Protein AF-A0A1V2QGX8-F1 (afdb_monomer_lite)

Radius of gyration: 31.94 Å; chains: 1; bounding box: 48×52×112 Å

Secondary structure (DSSP, 8-state):
------------------------------S-SS-S-SS-HHHHHHHHHHHHHHHHHHHH-HHHHHHHHHHHHHHHHHHHHHHHHHHHHHHHHHHHT-SS--HHHHHHHHHHHHHHHHHHH--

Sequence (123 aa):
MGASTDQEIGTADQGFASADQEPVELSPVSTTAGDSPLFSPDDSENFQVEWRALQSEFVDDPREAVQRADELVAQVMQSLTDTFAAHKRSLEEQWHQGEQVQTEELRQSLKRYRAFFDRLLSV

Structure (mmCIF, N/CA/C/O backbone):
data_AF-A0A1V2QGX8-F1
#
_entry.id   AF-A0A1V2QGX8-F1
#
loop_
_atom_site.group_PDB
_atom_site.id
_atom_site.type_symbol
_atom_site.label_atom_id
_atom_site.label_alt_id
_atom_site.label_comp_id
_atom_site.label_asym_id
_atom_site.label_entity_id
_atom_site.label_seq_id
_atom_site.pdbx_PDB_ins_code
_atom_site.Cartn_x
_atom_site.Cartn_y
_atom_site.Cartn_z
_atom_site.occupancy
_atom_site.B_iso_or_equiv
_atom_site.auth_seq_id
_atom_site.auth_comp_id
_atom_site.auth_asym_id
_atom_site.auth_atom_id
_atom_site.pdbx_PDB_model_num
ATOM 1 N N . MET A 1 1 ? 21.236 -45.617 89.585 1.00 40.78 1 MET A N 1
ATOM 2 C CA . MET A 1 1 ? 21.162 -46.191 88.224 1.00 40.78 1 MET A CA 1
ATOM 3 C C . MET A 1 1 ? 20.654 -45.076 87.323 1.00 40.78 1 MET A C 1
ATOM 5 O O . MET A 1 1 ? 19.576 -44.583 87.605 1.00 40.78 1 MET A O 1
ATOM 9 N N . GLY A 1 2 ? 21.457 -44.452 86.457 1.00 42.38 2 GLY A N 1
ATOM 10 C CA . GLY A 1 2 ? 22.081 -45.052 85.266 1.00 42.38 2 GLY A CA 1
ATOM 11 C C . GLY A 1 2 ? 21.001 -45.112 84.172 1.00 42.38 2 GLY A C 1
ATOM 12 O O . GLY A 1 2 ? 19.992 -45.753 84.416 1.00 42.38 2 GLY A O 1
ATOM 13 N N . ALA A 1 3 ? 21.071 -44.447 83.020 1.00 44.69 3 ALA A N 1
ATOM 14 C CA . ALA A 1 3 ? 22.219 -43.964 82.266 1.00 44.69 3 ALA A CA 1
ATOM 15 C C . ALA A 1 3 ? 21.869 -42.717 81.428 1.00 44.69 3 ALA A C 1
ATOM 17 O O . ALA A 1 3 ? 20.736 -42.555 80.978 1.00 44.69 3 ALA A O 1
ATOM 18 N N . SER A 1 4 ? 22.881 -41.881 81.194 1.00 44.81 4 SER A N 1
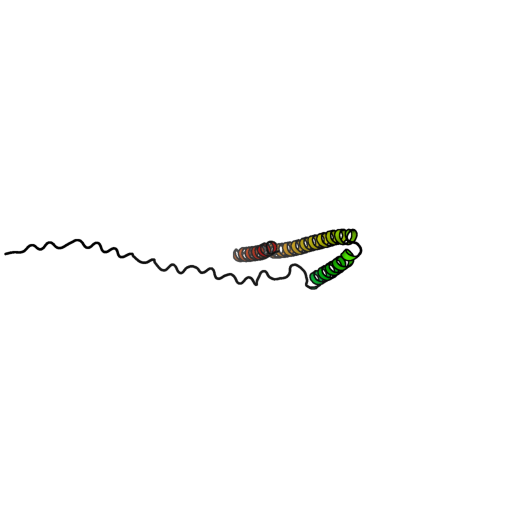ATOM 19 C CA . SER A 1 4 ? 22.953 -40.949 80.070 1.00 44.81 4 SER A CA 1
ATOM 20 C C . SER A 1 4 ? 23.012 -41.711 78.745 1.00 44.81 4 SER A C 1
ATOM 22 O O . SER A 1 4 ? 23.677 -42.742 78.661 1.00 44.81 4 SER A O 1
ATOM 24 N N . THR A 1 5 ? 22.415 -41.165 77.690 1.00 53.50 5 THR A N 1
ATOM 25 C CA . THR A 1 5 ? 22.883 -41.367 76.312 1.00 53.50 5 THR A CA 1
ATOM 26 C C . THR A 1 5 ? 22.617 -40.089 75.527 1.00 53.50 5 THR A C 1
ATOM 28 O O . THR A 1 5 ? 21.477 -39.680 75.322 1.00 53.50 5 THR A O 1
ATOM 31 N N . ASP A 1 6 ? 23.732 -39.453 75.196 1.00 49.16 6 ASP A N 1
ATOM 32 C CA . ASP A 1 6 ? 23.953 -38.495 74.123 1.00 49.16 6 ASP A CA 1
ATOM 33 C C . ASP A 1 6 ? 23.758 -39.212 72.774 1.00 49.16 6 ASP A C 1
ATOM 35 O O . ASP A 1 6 ? 24.286 -40.312 72.615 1.00 49.16 6 ASP A O 1
ATOM 39 N N . GLN A 1 7 ? 22.994 -38.643 71.836 1.00 47.31 7 GLN A N 1
ATOM 40 C CA . GLN A 1 7 ? 23.081 -39.028 70.421 1.00 47.31 7 GLN A CA 1
ATOM 41 C C . GLN A 1 7 ? 22.563 -37.900 69.511 1.00 47.31 7 GLN A C 1
ATOM 43 O O . GLN A 1 7 ? 21.363 -37.688 69.358 1.00 47.31 7 GLN A O 1
ATOM 48 N N . GLU A 1 8 ? 23.543 -37.201 68.946 1.00 39.41 8 GLU A N 1
ATOM 49 C CA . GLU A 1 8 ? 23.659 -36.625 67.600 1.00 39.41 8 GLU A CA 1
ATOM 50 C C . GLU A 1 8 ? 22.521 -35.850 66.914 1.00 39.41 8 GLU A C 1
ATOM 52 O O . GLU A 1 8 ? 21.429 -36.322 66.605 1.00 39.41 8 GLU A O 1
ATOM 57 N N . ILE A 1 9 ? 22.939 -34.654 66.505 1.00 47.97 9 ILE A N 1
ATOM 58 C CA . ILE A 1 9 ? 22.354 -33.768 65.509 1.00 47.97 9 ILE A CA 1
ATOM 59 C C . ILE A 1 9 ? 22.414 -34.426 64.124 1.00 47.97 9 ILE A C 1
ATOM 61 O O . ILE A 1 9 ? 23.492 -34.659 63.586 1.00 47.97 9 ILE A O 1
ATOM 65 N N . GLY A 1 10 ? 21.248 -34.636 63.516 1.00 36.66 10 GLY A N 1
ATOM 66 C CA . GLY A 1 10 ? 21.094 -34.913 62.090 1.00 36.66 10 GLY A CA 1
ATOM 67 C C . GLY A 1 10 ? 20.298 -33.796 61.426 1.00 36.66 10 GLY A C 1
ATOM 68 O O . GLY A 1 10 ? 19.070 -33.837 61.393 1.00 36.66 10 GLY A O 1
ATOM 69 N N . THR A 1 11 ? 20.994 -32.785 60.908 1.00 50.28 11 THR A N 1
ATOM 70 C CA . THR A 1 11 ? 20.426 -31.763 60.021 1.00 50.28 11 THR A CA 1
ATOM 71 C C . THR A 1 11 ? 20.083 -32.425 58.688 1.00 50.28 11 THR A C 1
ATOM 73 O O . THR A 1 11 ? 20.942 -32.562 57.821 1.00 50.28 11 THR A O 1
ATOM 76 N N . ALA A 1 12 ? 18.839 -32.874 58.531 1.00 43.53 12 ALA A N 1
ATOM 77 C CA . ALA A 1 12 ? 18.303 -33.293 57.242 1.00 43.53 12 ALA A CA 1
ATOM 78 C C . ALA A 1 12 ? 17.540 -32.122 56.617 1.00 43.53 12 ALA A C 1
ATOM 80 O O . ALA A 1 12 ? 16.366 -31.884 56.896 1.00 43.53 12 ALA A O 1
ATOM 81 N N . ASP A 1 13 ? 18.280 -31.390 55.791 1.00 49.38 13 ASP A N 1
ATOM 82 C CA . ASP A 1 13 ? 17.795 -30.647 54.637 1.00 49.38 13 ASP A CA 1
ATOM 83 C C . ASP A 1 13 ? 16.762 -31.489 53.870 1.00 49.38 13 ASP A C 1
ATOM 85 O O . ASP A 1 13 ? 17.095 -32.530 53.308 1.00 49.38 13 ASP A O 1
ATOM 89 N N . GLN A 1 14 ? 15.495 -31.081 53.902 1.00 47.31 14 GLN A N 1
ATOM 90 C CA . GLN A 1 14 ? 14.492 -31.553 52.953 1.00 47.31 14 GLN A CA 1
ATOM 91 C C . GLN A 1 14 ? 13.654 -30.356 52.526 1.00 47.31 14 GLN A C 1
ATOM 93 O O . GLN A 1 14 ? 12.784 -29.871 53.252 1.00 47.31 14 GLN A O 1
ATOM 98 N N . GLY A 1 15 ? 14.000 -29.854 51.341 1.00 40.31 15 GLY A N 1
ATOM 99 C CA . GLY A 1 15 ? 13.316 -28.774 50.658 1.00 40.31 15 GLY A CA 1
ATOM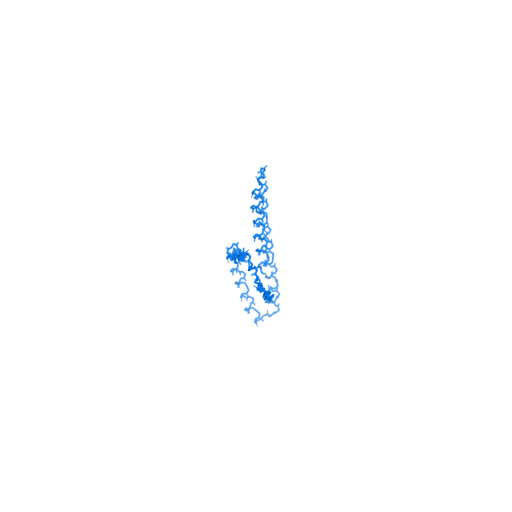 100 C C . GLY A 1 15 ? 11.817 -29.029 50.548 1.00 40.31 15 GLY A C 1
ATOM 101 O O . GLY A 1 15 ? 11.371 -30.071 50.065 1.00 40.31 15 GLY A O 1
ATOM 102 N N . PHE A 1 16 ? 11.039 -28.031 50.960 1.00 40.66 16 PHE A N 1
ATOM 103 C CA . PHE A 1 16 ? 9.653 -27.918 50.541 1.00 40.66 16 PHE A CA 1
ATOM 104 C C . PHE A 1 16 ? 9.654 -27.631 49.043 1.00 40.66 16 PHE A C 1
ATOM 106 O O . PHE A 1 16 ? 9.925 -26.516 48.598 1.00 40.66 16 PHE A O 1
ATOM 113 N N . ALA A 1 17 ? 9.429 -28.704 48.289 1.00 46.12 17 ALA A N 1
ATOM 114 C CA . ALA A 1 17 ? 9.206 -28.695 46.861 1.00 46.12 17 ALA A CA 1
ATOM 115 C C . ALA A 1 17 ? 8.127 -27.665 46.514 1.00 46.12 17 ALA A C 1
ATOM 117 O O . ALA A 1 17 ? 7.069 -27.614 47.147 1.00 46.12 17 ALA A O 1
ATOM 118 N N . SER A 1 18 ? 8.460 -26.839 45.524 1.00 42.81 18 SER A N 1
ATOM 119 C CA . SER A 1 18 ? 7.642 -25.798 44.924 1.00 42.81 18 SER A CA 1
ATOM 120 C C . SER A 1 18 ? 6.169 -26.178 44.850 1.00 42.81 18 SER A C 1
ATOM 122 O O . SER A 1 18 ? 5.802 -27.196 44.263 1.00 42.81 18 SER A O 1
ATOM 124 N N . ALA A 1 19 ? 5.332 -25.306 45.409 1.00 50.94 19 ALA A N 1
ATOM 125 C CA . ALA A 1 19 ? 3.932 -25.242 45.053 1.00 50.94 19 ALA A CA 1
ATOM 126 C C . ALA A 1 19 ? 3.833 -25.094 43.532 1.00 50.94 19 ALA A C 1
ATOM 128 O O . ALA A 1 19 ? 4.330 -24.115 42.978 1.00 50.94 19 ALA A O 1
ATOM 129 N N . ASP A 1 20 ? 3.283 -26.124 42.897 1.00 47.44 20 ASP A N 1
ATOM 130 C CA . ASP A 1 20 ? 2.292 -26.070 41.824 1.00 47.44 20 ASP A CA 1
ATOM 131 C C . ASP A 1 20 ? 2.085 -24.663 41.227 1.00 47.44 20 ASP A C 1
ATOM 133 O O . ASP A 1 20 ? 1.094 -23.976 41.461 1.00 47.44 20 ASP A O 1
ATOM 137 N N . GLN A 1 21 ? 3.084 -24.194 40.487 1.00 47.34 21 GLN A N 1
ATOM 138 C CA . GLN A 1 21 ? 2.879 -23.220 39.436 1.00 47.34 21 GLN A CA 1
ATOM 139 C C . GLN A 1 21 ? 3.016 -24.025 38.164 1.00 47.34 21 GLN A C 1
ATOM 141 O O . GLN A 1 21 ? 4.112 -24.176 37.621 1.00 47.34 21 GLN A O 1
ATOM 146 N N . GLU A 1 22 ? 1.887 -24.588 37.733 1.00 49.22 22 GLU A N 1
ATOM 147 C CA . GLU A 1 22 ? 1.668 -24.884 36.326 1.00 49.22 22 GLU A CA 1
ATOM 148 C C . GLU A 1 22 ? 2.251 -23.696 35.542 1.00 49.22 22 GLU A C 1
ATOM 150 O O . GLU A 1 22 ? 1.843 -22.548 35.783 1.00 49.22 22 GLU A O 1
ATOM 155 N N . PRO A 1 23 ? 3.267 -23.901 34.685 1.00 46.59 23 PRO A N 1
ATOM 156 C CA . PRO A 1 23 ? 3.638 -22.854 33.763 1.00 46.59 23 PRO A CA 1
ATOM 157 C C . PRO A 1 23 ? 2.357 -22.545 33.003 1.00 46.59 23 PRO A C 1
ATOM 159 O O . PRO A 1 23 ? 1.751 -23.441 32.421 1.00 46.59 23 PRO A O 1
ATOM 162 N N . VAL A 1 24 ? 1.911 -21.291 33.069 1.00 52.78 24 VAL A N 1
ATOM 163 C CA . VAL A 1 24 ? 0.896 -20.780 32.156 1.00 52.78 24 VAL A CA 1
ATOM 164 C C . VAL A 1 24 ? 1.546 -20.911 30.789 1.00 52.78 24 VAL A C 1
ATOM 166 O O . VAL A 1 24 ? 2.302 -20.044 30.352 1.00 52.78 24 VAL A O 1
ATOM 169 N N . GLU A 1 25 ? 1.372 -22.078 30.180 1.00 46.50 25 GLU A N 1
ATOM 170 C CA . GLU A 1 25 ? 1.776 -22.355 28.827 1.00 46.50 25 GLU A CA 1
ATOM 171 C C . GLU A 1 25 ? 0.850 -21.456 28.029 1.00 46.50 25 GLU A C 1
ATOM 173 O O . GLU A 1 25 ? -0.319 -21.763 27.794 1.00 46.50 25 GLU A O 1
ATOM 178 N N . LEU A 1 26 ? 1.345 -20.249 27.747 1.00 52.62 26 LEU A N 1
ATOM 179 C CA . LEU A 1 26 ? 0.793 -19.359 26.751 1.00 52.62 26 LEU A CA 1
ATOM 180 C C . LEU A 1 26 ? 0.878 -20.152 25.455 1.00 52.62 26 LEU A C 1
ATOM 182 O O . LEU A 1 26 ? 1.849 -20.038 24.708 1.00 52.62 26 LEU A O 1
ATOM 186 N N . SER A 1 27 ? -0.111 -21.028 25.256 1.00 43.97 27 SER A N 1
ATOM 187 C CA . SER A 1 27 ? -0.300 -21.782 24.036 1.00 43.97 27 SER A CA 1
ATOM 188 C C . SER A 1 27 ? -0.136 -20.765 22.919 1.00 43.97 27 SER A C 1
ATOM 190 O O . SER A 1 27 ? -0.742 -19.688 23.021 1.00 43.97 27 SER A O 1
ATOM 192 N N . PRO A 1 28 ? 0.713 -21.032 21.911 1.00 50.84 28 PRO A N 1
ATOM 193 C CA . PRO A 1 28 ? 0.872 -20.107 20.810 1.00 50.84 28 PRO A CA 1
ATOM 194 C C . PRO A 1 28 ? -0.533 -19.834 20.300 1.00 50.84 28 PRO A C 1
ATOM 196 O O . PRO A 1 28 ? -1.240 -20.757 19.882 1.00 50.84 28 PRO A O 1
ATOM 199 N N . VAL A 1 29 ? -0.973 -18.579 20.435 1.00 52.12 29 VAL A N 1
ATOM 200 C CA . VAL A 1 29 ? -2.188 -18.121 19.781 1.00 52.12 29 VAL A CA 1
ATOM 201 C C . VAL A 1 29 ? -2.029 -18.586 18.348 1.00 52.12 29 VAL A C 1
ATOM 203 O O . VAL A 1 29 ? -1.055 -18.241 17.683 1.00 52.12 29 VAL A O 1
ATOM 206 N N . SER A 1 30 ? -2.891 -19.503 17.922 1.00 46.91 30 SER A N 1
ATOM 207 C CA . SER A 1 30 ? -2.861 -19.970 16.551 1.00 46.91 30 SER A CA 1
ATOM 208 C C . SER A 1 30 ? -3.132 -18.732 15.711 1.00 46.91 30 SER A C 1
ATOM 210 O O . SER A 1 30 ? -4.238 -18.193 15.727 1.00 46.91 30 SER A O 1
ATOM 212 N N . THR A 1 31 ? -2.084 -18.212 15.078 1.00 48.59 31 THR A N 1
ATOM 213 C CA . THR A 1 31 ? -2.116 -17.039 14.214 1.00 48.59 31 THR A CA 1
ATOM 214 C C . THR A 1 31 ? -2.942 -17.392 12.984 1.00 48.59 31 THR A C 1
ATOM 216 O O . THR A 1 31 ? -2.417 -17.781 11.956 1.00 48.59 31 THR A O 1
ATOM 219 N N . THR A 1 32 ? -4.263 -17.350 13.108 1.00 46.34 32 THR A N 1
ATOM 220 C CA . THR A 1 32 ? -5.210 -17.505 11.989 1.00 46.34 32 THR A CA 1
ATOM 221 C C . THR A 1 32 ? -6.270 -16.407 11.986 1.00 46.34 32 THR A C 1
ATOM 223 O O . THR A 1 32 ? -7.179 -16.426 11.169 1.00 46.34 32 THR A O 1
ATOM 226 N N . ALA A 1 33 ? -6.136 -15.398 12.855 1.00 43.81 33 ALA A N 1
ATOM 227 C CA . ALA A 1 33 ? -6.951 -14.179 12.816 1.00 43.81 33 ALA A CA 1
ATOM 228 C C . ALA A 1 33 ? -6.250 -13.001 12.105 1.00 43.81 33 ALA A C 1
ATOM 230 O O . ALA A 1 33 ? -6.839 -11.933 11.968 1.00 43.81 33 ALA A O 1
ATOM 231 N N . GLY A 1 34 ? -4.999 -13.187 11.667 1.00 45.94 34 GLY A N 1
ATOM 232 C CA . GLY A 1 34 ? -4.180 -12.163 11.013 1.00 45.94 34 GLY A CA 1
ATOM 233 C C . GLY A 1 34 ? -3.905 -12.420 9.532 1.00 45.94 34 GLY A C 1
ATOM 234 O O . GLY A 1 34 ? -3.029 -11.762 8.990 1.00 45.94 34 GLY A O 1
ATOM 235 N N . ASP A 1 35 ? -4.593 -13.369 8.890 1.00 50.84 35 ASP A N 1
ATOM 236 C CA . ASP A 1 35 ? -4.224 -13.868 7.552 1.00 50.84 35 ASP A CA 1
ATOM 237 C C . ASP A 1 35 ? -5.066 -13.293 6.399 1.00 50.84 35 ASP A C 1
ATOM 239 O O . ASP A 1 35 ? -4.843 -13.632 5.244 1.00 50.84 35 ASP A O 1
ATOM 243 N N . SER A 1 36 ? -6.021 -12.391 6.661 1.00 58.75 36 SER A N 1
ATOM 244 C CA . SER A 1 36 ? -6.796 -11.784 5.568 1.00 58.75 36 SER A CA 1
ATOM 245 C C . SER A 1 36 ? -5.877 -10.946 4.671 1.00 58.75 36 SER A C 1
ATOM 247 O O . SER A 1 36 ? -5.324 -9.955 5.165 1.00 58.75 36 SER A O 1
ATOM 249 N N . PRO A 1 37 ? -5.680 -11.313 3.388 1.00 65.81 37 PRO A N 1
ATOM 250 C CA . PRO A 1 37 ? -4.718 -10.676 2.490 1.00 65.81 37 PRO A CA 1
ATOM 251 C C . PRO A 1 37 ? -4.948 -9.159 2.427 1.00 65.81 37 PRO A C 1
ATOM 253 O O . PRO A 1 37 ? -6.082 -8.692 2.457 1.00 65.81 37 PRO A O 1
ATOM 256 N N . LEU A 1 38 ? -3.856 -8.384 2.441 1.00 70.88 38 LEU A N 1
ATOM 257 C CA . LEU A 1 38 ? -3.923 -6.912 2.411 1.00 70.88 38 LEU A CA 1
ATOM 258 C C . LEU A 1 38 ? -4.430 -6.374 1.079 1.00 70.88 38 LEU A C 1
ATOM 260 O O . LEU A 1 38 ? -4.924 -5.258 1.020 1.00 70.88 38 LEU A O 1
ATOM 264 N N . PHE A 1 39 ? -4.300 -7.182 0.039 1.00 77.69 39 PHE A N 1
ATOM 265 C CA . PHE A 1 39 ? -4.855 -6.936 -1.273 1.00 77.69 39 PHE A CA 1
ATOM 266 C C . PHE A 1 39 ? -5.992 -7.909 -1.533 1.00 77.69 39 PHE A C 1
ATOM 268 O O . PHE A 1 39 ? -5.979 -9.045 -1.044 1.00 77.69 39 PHE A O 1
ATOM 275 N N . SER A 1 40 ? -6.933 -7.489 -2.370 1.00 81.56 40 SER A N 1
ATOM 276 C CA . SER A 1 40 ? -7.814 -8.435 -3.042 1.00 81.56 40 SER A CA 1
ATOM 277 C C . SER A 1 40 ? -6.961 -9.417 -3.859 1.00 81.56 40 SER A C 1
ATOM 279 O O . SER A 1 40 ? -5.893 -9.032 -4.350 1.00 81.56 40 SER A O 1
ATOM 281 N N . PRO A 1 41 ? -7.407 -10.670 -4.042 1.00 80.38 41 PRO A N 1
ATOM 282 C CA . PRO A 1 41 ? -6.714 -11.614 -4.915 1.00 80.38 41 PRO A CA 1
ATOM 283 C C . PRO A 1 41 ? -6.482 -11.016 -6.312 1.00 80.38 41 PRO A C 1
ATOM 285 O O . PRO A 1 41 ? -5.347 -11.036 -6.779 1.00 80.38 41 PRO A O 1
ATOM 288 N N . ASP A 1 42 ? -7.487 -10.349 -6.890 1.00 84.31 42 ASP A N 1
ATOM 289 C CA . ASP A 1 42 ? -7.392 -9.664 -8.185 1.00 84.31 42 ASP A CA 1
ATOM 290 C C . ASP A 1 42 ? -6.286 -8.592 -8.241 1.00 84.31 42 ASP A C 1
ATOM 292 O O . ASP A 1 42 ? -5.484 -8.583 -9.176 1.00 84.31 42 ASP A O 1
ATOM 296 N N . ASP A 1 43 ? -6.193 -7.713 -7.234 1.00 86.19 43 ASP A N 1
ATOM 297 C CA . ASP A 1 43 ? -5.153 -6.672 -7.174 1.00 86.19 43 ASP A CA 1
ATOM 298 C C . ASP A 1 43 ? -3.756 -7.302 -7.088 1.00 86.19 43 ASP A C 1
ATOM 300 O O . ASP A 1 43 ? -2.824 -6.901 -7.788 1.00 86.19 43 ASP A O 1
ATOM 304 N N . SER A 1 44 ? -3.617 -8.341 -6.256 1.00 87.75 44 SER A N 1
ATOM 305 C CA . SER A 1 44 ? -2.351 -9.053 -6.091 1.00 87.75 44 SER A CA 1
ATOM 306 C C . SER A 1 44 ? -1.916 -9.773 -7.371 1.00 87.75 44 SER A C 1
ATOM 308 O O . SER A 1 44 ? -0.733 -9.752 -7.715 1.00 87.75 44 SER A O 1
ATOM 310 N N . GLU A 1 45 ? -2.858 -10.366 -8.107 1.00 91.50 45 GLU A N 1
ATOM 311 C CA . GLU A 1 45 ? -2.595 -11.007 -9.394 1.00 91.50 45 GLU A CA 1
ATOM 312 C C . GLU A 1 45 ? -2.199 -9.978 -10.454 1.00 91.50 45 GLU A C 1
ATOM 314 O O . GLU A 1 45 ? -1.242 -10.214 -11.195 1.00 91.50 45 GLU A O 1
ATOM 319 N N . ASN A 1 46 ? -2.864 -8.820 -10.492 1.00 92.00 46 ASN A N 1
ATOM 320 C CA . ASN A 1 46 ? -2.543 -7.757 -11.438 1.00 92.00 46 ASN A CA 1
ATOM 321 C C . ASN A 1 46 ? -1.107 -7.237 -11.242 1.00 92.00 46 ASN A C 1
ATOM 323 O O . ASN A 1 46 ? -0.312 -7.259 -12.185 1.00 92.00 46 ASN A O 1
ATOM 327 N N . PHE A 1 47 ? -0.716 -6.902 -10.007 1.00 92.62 47 PHE A N 1
ATOM 328 C CA . PHE A 1 47 ? 0.659 -6.476 -9.717 1.00 92.62 47 PHE A CA 1
ATOM 329 C C . PHE A 1 47 ? 1.695 -7.563 -10.053 1.00 92.62 47 PHE A C 1
ATOM 331 O O . PHE A 1 47 ? 2.779 -7.260 -10.554 1.00 92.62 47 PHE A O 1
ATOM 338 N N . GLN A 1 48 ? 1.372 -8.844 -9.840 1.00 93.12 48 GLN A N 1
ATOM 339 C CA . GLN A 1 48 ? 2.250 -9.958 -10.220 1.00 93.12 48 GLN A CA 1
ATOM 340 C C . GLN A 1 48 ? 2.375 -10.148 -11.737 1.00 93.12 48 GLN A C 1
ATOM 342 O O . GLN A 1 48 ? 3.415 -10.608 -12.221 1.00 93.12 48 GLN A O 1
ATOM 347 N N . VAL A 1 49 ? 1.320 -9.870 -12.503 1.00 95.88 49 VAL A N 1
ATOM 348 C CA . VAL A 1 49 ? 1.366 -9.883 -13.971 1.00 95.88 49 VAL A CA 1
ATOM 349 C C . VAL A 1 49 ? 2.262 -8.752 -14.470 1.00 95.88 49 VAL A C 1
ATOM 351 O O . VAL A 1 49 ? 3.180 -9.017 -15.248 1.00 95.88 49 VAL A O 1
ATOM 354 N N . GLU A 1 50 ? 2.066 -7.531 -13.972 1.00 93.88 50 GLU A N 1
ATOM 355 C CA . GLU A 1 50 ? 2.877 -6.364 -14.342 1.00 93.88 50 GLU A CA 1
ATOM 356 C C . GLU A 1 50 ? 4.355 -6.560 -13.983 1.00 93.88 50 GLU A C 1
ATOM 358 O O . GLU A 1 50 ? 5.238 -6.361 -14.818 1.00 93.88 50 GLU A O 1
ATOM 363 N N . TRP A 1 51 ? 4.641 -7.082 -12.789 1.00 95.75 51 TRP A N 1
ATOM 364 C CA . TRP A 1 51 ? 6.005 -7.403 -12.369 1.00 95.75 51 TRP A CA 1
ATOM 365 C C . TRP A 1 51 ? 6.697 -8.421 -13.288 1.00 95.75 51 TRP A C 1
ATOM 367 O O . TRP A 1 51 ? 7.889 -8.306 -13.581 1.00 95.75 51 TRP A O 1
ATOM 377 N N . ARG A 1 52 ? 5.968 -9.436 -13.768 1.00 96.12 52 ARG A N 1
ATOM 378 C CA . ARG A 1 52 ? 6.514 -10.414 -14.725 1.00 96.12 52 ARG A CA 1
ATOM 379 C C . ARG A 1 52 ? 6.780 -9.791 -16.093 1.00 96.12 52 ARG A C 1
ATOM 381 O O . ARG A 1 52 ? 7.781 -10.140 -16.716 1.00 96.12 52 ARG A O 1
ATOM 388 N N . ALA A 1 53 ? 5.928 -8.872 -16.546 1.00 94.19 53 ALA A N 1
ATOM 389 C CA . ALA A 1 53 ? 6.153 -8.142 -17.790 1.00 94.19 53 ALA A CA 1
ATOM 390 C C . ALA A 1 53 ? 7.438 -7.298 -17.716 1.00 94.19 53 ALA A C 1
ATOM 392 O O . ALA A 1 53 ? 8.263 -7.362 -18.626 1.00 94.19 53 ALA A O 1
ATOM 393 N N . LEU A 1 54 ? 7.667 -6.610 -16.593 1.00 95.12 54 LEU A N 1
ATOM 394 C CA . LEU A 1 54 ? 8.882 -5.819 -16.366 1.00 95.12 54 LEU A CA 1
AT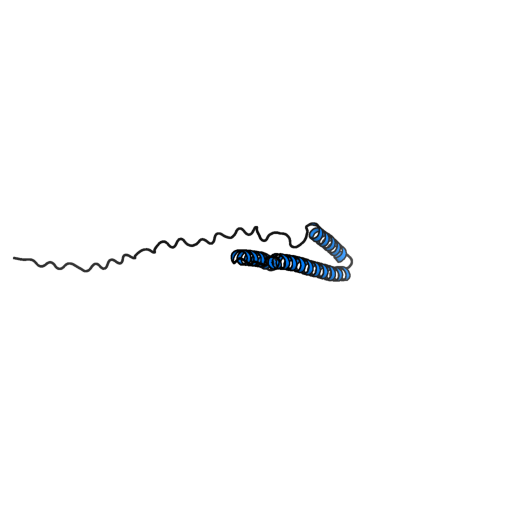OM 395 C C . LEU A 1 54 ? 10.160 -6.658 -16.367 1.00 95.12 54 LEU A C 1
ATOM 397 O O . LEU A 1 54 ? 11.173 -6.243 -16.923 1.00 95.12 54 LEU A O 1
ATOM 401 N N . GLN A 1 55 ? 10.119 -7.861 -15.793 1.00 93.50 55 GLN A N 1
ATOM 402 C CA . GLN A 1 55 ? 11.260 -8.779 -15.840 1.00 93.50 55 GLN A CA 1
ATOM 403 C C . GLN A 1 55 ? 11.614 -9.206 -17.268 1.00 93.50 55 GLN A C 1
ATOM 405 O O . GLN A 1 55 ? 12.792 -9.383 -17.570 1.00 93.50 55 GLN A O 1
ATOM 410 N N . SER A 1 56 ? 10.614 -9.368 -18.141 1.00 94.12 56 SER A N 1
ATOM 411 C CA . SER A 1 56 ? 10.862 -9.639 -19.559 1.00 94.12 56 SER A CA 1
ATOM 412 C C . SER A 1 56 ? 11.477 -8.425 -20.249 1.00 94.12 56 SER A C 1
ATOM 414 O O . SER A 1 56 ? 12.432 -8.579 -21.000 1.00 94.12 56 SER A O 1
ATOM 416 N N . GLU A 1 57 ? 10.960 -7.228 -19.970 1.00 93.50 57 GLU A N 1
ATOM 417 C CA . GLU A 1 57 ? 11.429 -5.983 -20.585 1.00 93.50 57 GLU A CA 1
ATOM 418 C C . GLU A 1 57 ? 12.855 -5.616 -20.165 1.00 93.50 57 GLU A C 1
ATOM 420 O O . GLU A 1 57 ? 13.610 -5.071 -20.961 1.00 93.50 57 GLU A O 1
ATOM 425 N N . PHE A 1 58 ? 13.275 -5.997 -18.956 1.00 94.56 58 PHE A N 1
ATOM 426 C CA . PHE A 1 58 ? 14.634 -5.762 -18.464 1.00 94.56 58 PHE A CA 1
ATOM 427 C C . PHE A 1 58 ? 15.725 -6.384 -19.348 1.00 94.56 58 PHE A C 1
ATOM 429 O O . PHE A 1 58 ? 16.848 -5.879 -19.388 1.00 94.56 58 PHE A O 1
ATOM 436 N N . VAL A 1 59 ? 15.414 -7.481 -20.047 1.00 95.44 59 VAL A N 1
ATOM 437 C CA . VAL A 1 59 ? 16.359 -8.144 -20.958 1.00 95.44 59 VAL A CA 1
ATOM 438 C C . VAL A 1 59 ? 16.666 -7.262 -22.171 1.00 95.44 59 VAL A C 1
ATOM 440 O O . VAL A 1 59 ? 17.803 -7.263 -22.645 1.00 95.44 59 VAL A O 1
ATOM 443 N N . ASP A 1 60 ? 15.676 -6.500 -22.639 1.00 94.56 60 ASP A N 1
ATOM 444 C CA . ASP A 1 60 ? 15.762 -5.669 -23.839 1.00 94.56 60 ASP A CA 1
ATOM 445 C C . ASP A 1 60 ? 16.105 -4.205 -23.508 1.00 94.56 60 ASP A C 1
ATOM 447 O O . ASP A 1 60 ? 17.010 -3.635 -24.121 1.00 94.56 60 ASP A O 1
ATOM 451 N N . ASP A 1 61 ? 15.442 -3.612 -22.508 1.00 95.56 61 ASP A N 1
ATOM 452 C CA . ASP A 1 61 ? 15.688 -2.248 -22.029 1.00 95.56 61 ASP A CA 1
ATOM 453 C C . ASP A 1 61 ? 15.796 -2.191 -20.489 1.00 95.56 61 ASP A C 1
ATOM 455 O O . ASP A 1 61 ? 14.818 -1.962 -19.769 1.00 95.56 61 ASP A O 1
ATOM 459 N N . PRO A 1 62 ? 17.005 -2.383 -19.930 1.00 94.44 62 PRO A N 1
ATOM 460 C CA . PRO A 1 62 ? 17.187 -2.459 -18.484 1.00 94.44 62 PRO A CA 1
ATOM 461 C C . PRO A 1 62 ? 16.958 -1.121 -17.773 1.00 94.44 62 PRO A C 1
ATOM 463 O O . PRO A 1 62 ? 16.713 -1.112 -16.568 1.00 94.44 62 PRO A O 1
ATOM 466 N N . ARG A 1 63 ? 17.073 0.019 -18.470 1.00 95.50 63 ARG A N 1
ATOM 467 C CA . ARG A 1 63 ? 16.868 1.337 -17.848 1.00 95.50 63 ARG A CA 1
ATOM 468 C C . ARG A 1 63 ? 15.384 1.643 -17.731 1.00 95.50 63 ARG A C 1
ATOM 470 O O . ARG A 1 63 ? 14.952 2.039 -16.650 1.00 95.50 63 ARG A O 1
ATOM 477 N N . GLU A 1 64 ? 14.631 1.438 -18.809 1.00 95.12 64 GLU A N 1
ATOM 478 C CA . GLU A 1 64 ? 13.182 1.630 -18.801 1.00 95.12 64 GLU A CA 1
ATOM 479 C C . GLU A 1 64 ? 12.502 0.653 -17.834 1.00 95.12 64 GLU A C 1
ATOM 481 O O . GLU A 1 64 ? 11.698 1.075 -17.003 1.00 95.12 64 GLU A O 1
ATOM 486 N N . ALA A 1 65 ? 12.906 -0.622 -17.839 1.00 96.06 65 ALA A N 1
ATOM 487 C CA . ALA A 1 65 ? 12.339 -1.628 -16.946 1.00 96.06 65 ALA A CA 1
ATOM 488 C C . ALA A 1 65 ? 12.525 -1.287 -15.458 1.00 96.06 65 ALA A C 1
ATOM 490 O O . ALA A 1 65 ? 11.608 -1.480 -14.660 1.00 96.06 65 ALA A O 1
ATOM 491 N N . VAL A 1 66 ? 13.689 -0.751 -15.067 1.00 95.88 66 VAL A N 1
ATOM 492 C 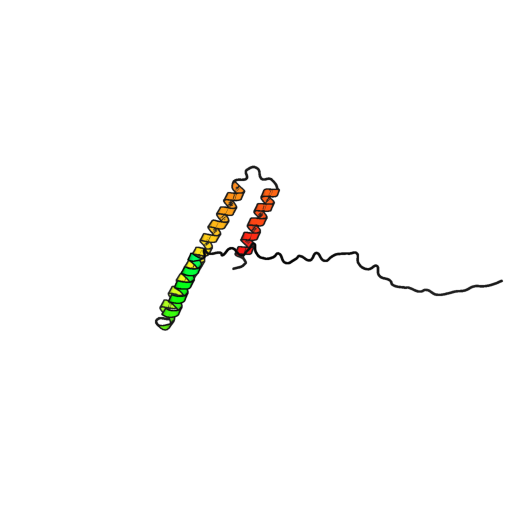CA . VAL A 1 66 ? 13.934 -0.322 -13.679 1.00 95.88 66 VAL A CA 1
ATOM 493 C C . VAL A 1 66 ? 13.108 0.913 -13.324 1.00 95.88 66 VAL A C 1
ATOM 495 O O . VAL A 1 66 ? 12.576 0.977 -12.219 1.00 95.88 66 VAL A O 1
ATOM 498 N N . GLN A 1 67 ? 12.963 1.873 -14.242 1.00 96.75 67 GLN A N 1
ATOM 499 C CA . GLN A 1 67 ? 12.102 3.034 -14.014 1.00 96.75 67 GLN A CA 1
ATOM 500 C C . GLN A 1 67 ? 10.642 2.608 -13.812 1.00 96.75 67 GLN A C 1
ATOM 502 O O . GLN A 1 67 ? 10.014 3.014 -12.838 1.00 96.75 67 GLN A O 1
ATOM 507 N N . ARG A 1 68 ? 10.108 1.744 -14.680 1.00 95.69 68 ARG A N 1
ATOM 508 C CA . ARG A 1 68 ? 8.733 1.256 -14.529 1.00 95.69 68 ARG A CA 1
ATOM 509 C C . ARG A 1 68 ? 8.549 0.360 -13.302 1.00 95.69 68 ARG A C 1
ATOM 511 O O . ARG A 1 68 ? 7.473 0.344 -12.716 1.00 95.69 68 ARG A O 1
ATOM 518 N N . ALA A 1 69 ? 9.584 -0.369 -12.880 1.00 95.25 69 ALA A N 1
ATOM 519 C CA . ALA A 1 69 ? 9.559 -1.102 -11.617 1.00 95.25 69 ALA A CA 1
ATOM 520 C C . ALA A 1 69 ? 9.427 -0.166 -10.409 1.00 95.25 69 ALA A C 1
ATOM 522 O O . ALA A 1 69 ? 8.662 -0.472 -9.496 1.00 95.25 69 ALA A O 1
ATOM 523 N N . ASP A 1 70 ? 10.125 0.972 -10.410 1.00 95.69 70 ASP A N 1
ATOM 524 C CA . ASP A 1 70 ? 9.984 1.997 -9.368 1.00 95.69 70 ASP A CA 1
ATOM 525 C C . ASP A 1 70 ? 8.553 2.560 -9.327 1.00 95.69 70 ASP A C 1
ATOM 527 O O . ASP A 1 70 ? 7.928 2.612 -8.266 1.00 95.69 70 ASP A O 1
ATOM 531 N N . GLU A 1 71 ? 7.985 2.871 -10.496 1.00 96.50 71 GLU A N 1
ATOM 532 C CA . GLU A 1 71 ? 6.598 3.333 -10.633 1.00 96.50 71 GLU A CA 1
ATOM 533 C C . GLU A 1 71 ? 5.586 2.290 -10.125 1.00 96.50 71 GLU A C 1
ATOM 535 O O . GLU A 1 71 ? 4.670 2.629 -9.369 1.00 96.50 71 GLU A O 1
ATOM 540 N N . LEU A 1 72 ? 5.781 1.010 -10.463 1.00 95.69 72 LEU A N 1
ATOM 541 C CA . LEU A 1 72 ? 4.934 -0.087 -9.991 1.00 95.69 72 LEU A CA 1
ATOM 542 C C . LEU A 1 72 ? 4.996 -0.225 -8.464 1.00 95.69 72 LEU A C 1
ATOM 544 O O . LEU A 1 72 ? 3.964 -0.369 -7.809 1.00 95.69 72 LEU A O 1
ATOM 548 N N . VAL A 1 73 ? 6.187 -0.138 -7.867 1.00 94.12 73 VAL A N 1
ATOM 549 C CA . VAL A 1 73 ? 6.344 -0.182 -6.404 1.00 94.12 73 VAL A CA 1
ATOM 550 C C . VAL A 1 73 ? 5.644 1.006 -5.741 1.00 94.12 73 VAL A C 1
ATOM 552 O O . VAL A 1 73 ? 4.955 0.824 -4.733 1.00 94.12 73 VAL A O 1
ATOM 555 N N . ALA A 1 74 ? 5.760 2.210 -6.308 1.00 95.62 74 ALA A N 1
ATOM 556 C CA . ALA A 1 74 ? 5.050 3.385 -5.809 1.00 95.62 74 ALA A CA 1
ATOM 557 C C . ALA A 1 74 ? 3.522 3.191 -5.848 1.00 95.62 74 ALA A C 1
ATOM 559 O O . ALA A 1 74 ? 2.829 3.536 -4.887 1.00 95.62 74 ALA A O 1
ATOM 560 N N . GLN A 1 75 ? 2.996 2.576 -6.909 1.00 93.56 75 GLN A N 1
ATOM 561 C CA . GLN A 1 75 ? 1.573 2.257 -7.032 1.00 93.56 75 GLN A CA 1
ATOM 562 C C . GLN A 1 75 ? 1.109 1.231 -5.987 1.00 93.56 75 GLN A C 1
ATOM 564 O O . GLN A 1 75 ? 0.063 1.421 -5.363 1.00 93.56 75 GLN A O 1
ATOM 569 N N . VAL A 1 76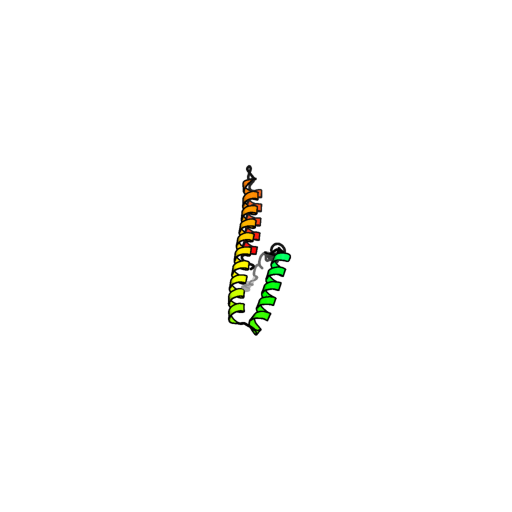 ? 1.895 0.178 -5.747 1.00 92.12 76 VAL A N 1
ATOM 570 C CA . VAL A 1 76 ? 1.615 -0.827 -4.707 1.00 92.12 76 VAL A CA 1
ATOM 571 C C . VAL A 1 76 ? 1.576 -0.169 -3.323 1.00 92.12 76 VAL A C 1
ATOM 573 O O . VAL A 1 76 ? 0.639 -0.394 -2.557 1.00 92.12 76 VAL A O 1
ATOM 576 N N . MET A 1 77 ? 2.544 0.698 -3.010 1.00 90.88 77 MET A N 1
ATOM 577 C CA . MET A 1 77 ? 2.591 1.445 -1.745 1.00 90.88 77 MET A CA 1
ATOM 578 C C . MET A 1 77 ? 1.381 2.367 -1.556 1.00 90.88 77 MET A C 1
ATOM 580 O O . MET A 1 77 ? 0.818 2.450 -0.458 1.00 90.88 77 MET A O 1
ATOM 584 N N . GLN A 1 78 ? 0.957 3.048 -2.621 1.00 92.06 78 GLN A N 1
ATOM 585 C CA . GLN A 1 78 ? -0.238 3.886 -2.596 1.00 92.06 78 GLN A CA 1
ATOM 586 C C . GLN A 1 78 ? -1.495 3.043 -2.336 1.00 92.06 78 GLN A C 1
ATOM 588 O O . GLN A 1 78 ? -2.262 3.351 -1.427 1.00 92.06 78 GLN A O 1
ATOM 593 N N . SER A 1 79 ? -1.650 1.923 -3.046 1.00 89.44 79 SER A N 1
ATOM 594 C CA . SER A 1 79 ? -2.780 1.004 -2.871 1.00 89.44 79 SER A CA 1
ATOM 595 C C . SER A 1 79 ? -2.848 0.406 -1.456 1.00 89.44 79 SER A C 1
ATOM 597 O O . SER A 1 79 ? -3.930 0.336 -0.862 1.00 89.44 79 SER A O 1
ATOM 599 N N . LEU A 1 80 ? -1.700 0.063 -0.854 1.00 87.56 80 LEU A N 1
ATOM 600 C CA . LEU A 1 80 ? -1.634 -0.333 0.560 1.00 87.56 80 LEU A CA 1
ATOM 601 C C . LEU A 1 80 ? -2.141 0.783 1.471 1.00 87.56 80 LEU A C 1
ATOM 603 O O . LEU A 1 80 ? -2.980 0.542 2.337 1.00 87.56 80 LEU A O 1
ATOM 607 N N . THR A 1 81 ? -1.647 2.006 1.270 1.00 89.38 81 THR A N 1
ATOM 608 C CA . THR A 1 81 ? -2.026 3.170 2.080 1.00 89.38 81 THR A CA 1
ATOM 609 C C . THR A 1 81 ? -3.534 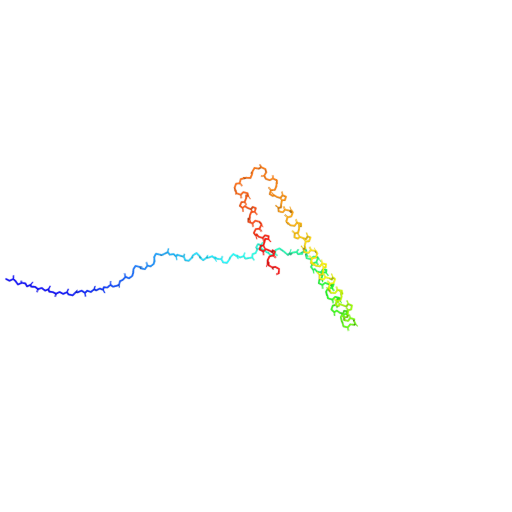3.411 2.030 1.00 89.38 81 THR A C 1
ATOM 611 O O . THR A 1 81 ? -4.162 3.583 3.078 1.00 89.38 81 THR A O 1
ATOM 614 N N . ASP A 1 82 ? -4.127 3.358 0.837 1.00 90.12 82 ASP A N 1
ATOM 615 C CA . ASP A 1 82 ? -5.565 3.543 0.636 1.00 90.12 82 ASP A CA 1
ATOM 616 C C . ASP A 1 82 ? -6.383 2.427 1.298 1.00 90.12 82 ASP A C 1
ATOM 618 O O . ASP A 1 82 ? -7.362 2.699 2.002 1.00 90.12 82 ASP A O 1
ATOM 622 N N . THR A 1 83 ? -5.944 1.175 1.160 1.00 87.00 83 THR A N 1
ATOM 623 C CA . THR A 1 83 ? -6.609 0.019 1.779 1.00 87.00 83 THR A CA 1
ATOM 624 C C . THR A 1 83 ? -6.577 0.103 3.304 1.00 87.00 83 THR A C 1
ATOM 626 O O . THR A 1 83 ? -7.598 -0.072 3.977 1.00 87.00 83 THR A O 1
ATOM 629 N N . PHE A 1 84 ? -5.425 0.447 3.881 1.00 85.12 84 PHE A N 1
ATOM 630 C CA . PHE A 1 84 ? -5.299 0.641 5.323 1.00 85.12 84 PHE A CA 1
ATOM 631 C C . PHE A 1 84 ? -6.127 1.825 5.828 1.00 85.12 84 PHE A C 1
ATOM 633 O O . PHE A 1 84 ? -6.747 1.722 6.890 1.00 85.12 84 PHE A O 1
ATOM 640 N N . ALA A 1 85 ? -6.177 2.931 5.081 1.00 88.25 85 ALA A N 1
ATOM 641 C CA . ALA A 1 85 ? -7.007 4.081 5.423 1.00 88.25 85 ALA A CA 1
ATOM 642 C C . ALA A 1 85 ? -8.501 3.715 5.430 1.00 88.25 85 ALA A C 1
ATOM 644 O O . ALA A 1 85 ? -9.219 4.087 6.363 1.00 88.25 85 ALA A O 1
ATOM 645 N N . ALA A 1 86 ? -8.959 2.930 4.450 1.00 87.12 86 ALA A N 1
ATOM 646 C CA . ALA A 1 86 ? -10.328 2.426 4.392 1.00 87.12 86 ALA A CA 1
ATOM 647 C C . ALA A 1 86 ? -10.656 1.503 5.581 1.00 87.12 86 ALA A C 1
ATOM 649 O O . ALA A 1 86 ? -11.683 1.683 6.240 1.00 87.12 86 ALA A O 1
ATOM 650 N N . HIS A 1 87 ? -9.766 0.565 5.919 1.00 83.81 87 HIS A N 1
ATOM 651 C CA . HIS A 1 87 ? -9.939 -0.316 7.080 1.00 83.81 87 HIS A CA 1
ATOM 652 C C . HIS A 1 87 ? -9.969 0.454 8.403 1.00 83.81 87 HIS A C 1
ATOM 654 O O . HIS A 1 87 ? -10.841 0.208 9.240 1.00 83.81 87 HIS A O 1
ATOM 660 N N . LYS A 1 88 ? -9.068 1.427 8.586 1.00 85.31 88 LYS A N 1
ATOM 661 C CA . LYS A 1 88 ? -9.075 2.306 9.760 1.00 85.31 88 LYS A CA 1
ATOM 662 C C . LYS A 1 88 ? -10.400 3.060 9.874 1.00 85.31 88 LYS A C 1
ATOM 664 O O . LYS A 1 88 ? -10.985 3.082 10.953 1.00 85.31 88 LYS A O 1
ATOM 669 N N . ARG A 1 89 ? -10.890 3.639 8.776 1.00 86.75 89 ARG A N 1
ATOM 670 C CA . ARG A 1 89 ? -12.162 4.368 8.757 1.00 86.75 89 ARG A CA 1
ATOM 671 C C . ARG A 1 89 ? -13.344 3.467 9.121 1.00 86.75 89 ARG A C 1
ATOM 673 O O . ARG A 1 89 ? -14.188 3.870 9.911 1.00 86.75 89 ARG A O 1
ATOM 680 N N . SER A 1 90 ? -13.376 2.232 8.618 1.00 83.75 90 SER A N 1
ATOM 681 C CA . SER A 1 90 ? -14.408 1.255 8.986 1.00 83.75 90 SER A CA 1
ATOM 682 C C . SER A 1 90 ? -14.377 0.912 10.479 1.00 83.75 90 SER A C 1
ATOM 684 O O . SER A 1 90 ? -15.432 0.803 11.107 1.00 83.75 90 SER A O 1
ATOM 686 N N . LEU A 1 91 ? -13.185 0.765 11.072 1.00 83.62 91 LEU A N 1
ATOM 687 C CA . LEU A 1 91 ? -13.042 0.586 12.521 1.00 83.62 91 LEU A CA 1
ATOM 688 C C . LEU A 1 91 ? -13.547 1.814 13.284 1.00 83.62 91 LEU A C 1
ATOM 690 O O . LEU A 1 91 ? -14.201 1.655 14.313 1.00 83.62 91 LEU A O 1
ATOM 694 N N . GLU A 1 92 ? -13.271 3.017 12.771 1.00 83.06 92 GLU A N 1
ATOM 695 C CA . GLU A 1 92 ? -13.716 4.277 13.364 1.00 83.06 92 GLU A CA 1
ATOM 696 C C . GLU A 1 92 ? -15.244 4.418 13.368 1.00 83.06 92 GLU A C 1
ATOM 698 O O . GLU A 1 92 ? -15.854 4.694 14.401 1.00 83.06 92 GLU A O 1
ATOM 703 N N . GLU A 1 93 ? -15.880 4.154 12.231 1.00 81.94 93 GLU A N 1
ATOM 704 C CA . GLU A 1 93 ? -17.335 4.211 12.074 1.00 81.94 93 GLU A CA 1
ATOM 705 C C . GLU A 1 93 ? -18.054 3.234 13.024 1.00 81.94 93 GLU A C 1
ATOM 707 O O . GLU A 1 93 ? -19.060 3.597 13.639 1.00 81.94 93 GLU A O 1
ATOM 712 N N . GLN A 1 94 ? -17.501 2.030 13.219 1.00 72.88 94 GLN A N 1
ATOM 713 C CA . GLN A 1 94 ? -18.072 1.002 14.097 1.00 72.88 94 GLN A CA 1
ATOM 714 C C . GLN A 1 94 ? -18.091 1.394 15.582 1.00 72.88 94 GLN A C 1
ATOM 716 O O . GLN A 1 94 ? -19.025 1.014 16.288 1.00 72.88 94 GLN A O 1
ATOM 721 N N . TRP A 1 95 ? -17.101 2.143 16.085 1.00 71.25 95 TRP A N 1
ATOM 722 C CA . TRP A 1 95 ? -17.111 2.577 17.491 1.00 71.25 95 TRP A CA 1
ATOM 723 C C . TRP A 1 95 ? -17.893 3.878 17.705 1.00 71.25 95 TRP A C 1
ATOM 725 O O . TRP A 1 95 ? -18.493 4.056 18.765 1.00 71.25 95 TRP A O 1
ATOM 735 N N . HIS A 1 96 ? -17.940 4.763 16.703 1.00 68.06 96 HIS A N 1
ATOM 736 C CA . HIS A 1 96 ? -18.697 6.015 16.774 1.00 68.06 96 HIS A CA 1
ATOM 737 C C . HIS A 1 96 ? -20.223 5.812 16.846 1.00 68.06 96 HIS A C 1
ATOM 739 O O . HIS A 1 96 ? -20.913 6.659 17.407 1.00 68.06 96 HIS A O 1
ATOM 745 N N . GLN A 1 97 ? -20.764 4.701 16.331 1.00 63.75 97 GLN A N 1
ATOM 746 C CA . GLN A 1 97 ? -22.206 4.397 16.397 1.00 63.75 97 GLN A CA 1
ATOM 747 C C . GLN A 1 97 ? -22.696 3.899 17.773 1.00 63.75 97 GLN A C 1
ATOM 749 O O . GLN A 1 97 ? -23.902 3.804 18.000 1.00 63.75 97 GLN A O 1
ATOM 754 N N . GLY A 1 98 ? -21.796 3.591 18.710 1.00 58.00 98 GLY A N 1
ATOM 755 C CA . GLY A 1 98 ? -22.132 3.035 20.022 1.00 58.00 98 GLY A CA 1
ATOM 756 C C . GLY A 1 98 ? -22.419 4.082 21.103 1.00 58.00 98 GLY A C 1
ATOM 757 O O . GLY A 1 98 ? -21.774 4.044 22.141 1.00 58.00 98 GLY A O 1
ATOM 758 N N . GLU A 1 99 ? -23.382 4.991 20.914 1.00 53.19 99 GLU A N 1
ATOM 759 C CA . GLU A 1 99 ? -23.726 6.126 21.816 1.00 53.19 99 GLU A CA 1
ATOM 760 C C . GLU A 1 99 ? -24.085 5.744 23.287 1.00 53.19 99 GLU A C 1
ATOM 762 O O . GLU A 1 99 ? -24.340 6.592 24.143 1.00 53.19 99 GLU A O 1
ATOM 767 N N . GLN A 1 100 ? -24.047 4.454 23.630 1.00 55.19 100 GLN A N 1
ATOM 768 C CA . GLN A 1 100 ? -24.136 3.898 24.983 1.00 55.19 100 GLN A CA 1
ATOM 769 C C . GLN A 1 100 ? -22.974 2.912 25.194 1.00 55.19 100 GLN A C 1
ATOM 771 O O . GLN A 1 100 ? -23.167 1.695 25.216 1.00 55.19 100 GLN A O 1
ATOM 776 N N . VAL A 1 101 ? -21.740 3.413 25.278 1.00 57.41 101 VAL A N 1
ATOM 777 C CA . VAL A 1 101 ? -20.551 2.553 25.335 1.00 57.41 101 VAL A CA 1
ATOM 778 C C . VAL A 1 101 ? -20.497 1.793 26.667 1.00 57.41 101 VAL A C 1
ATOM 780 O O . VAL A 1 101 ? -20.000 2.289 27.679 1.00 57.41 101 VAL A O 1
ATOM 783 N N . GLN A 1 102 ? -20.991 0.556 26.670 1.00 66.56 102 GLN A N 1
ATOM 784 C CA . GLN A 1 102 ? -20.734 -0.392 27.751 1.00 66.56 102 GLN A CA 1
ATOM 785 C C . GLN A 1 102 ? -19.245 -0.775 27.734 1.00 66.56 102 GLN A C 1
ATOM 787 O O . GLN A 1 102 ? -18.642 -0.913 26.671 1.00 66.56 102 GLN A O 1
ATOM 792 N N . THR A 1 103 ? -18.630 -0.972 28.903 1.00 72.44 103 THR A N 1
ATOM 793 C CA . THR A 1 103 ? -17.190 -1.281 29.052 1.00 72.44 103 THR A CA 1
ATOM 794 C C . THR A 1 103 ? -16.731 -2.487 28.215 1.00 72.44 103 THR A C 1
ATOM 796 O O . THR A 1 103 ? -15.566 -2.573 27.830 1.00 72.44 103 THR A O 1
ATOM 799 N N . GLU A 1 104 ? -17.648 -3.401 27.889 1.00 74.38 104 GLU A N 1
ATOM 800 C CA . GLU A 1 104 ? -17.377 -4.562 27.038 1.00 74.38 104 GLU A CA 1
ATOM 801 C C . GLU A 1 104 ? -17.211 -4.206 25.549 1.00 74.38 104 GLU A C 1
ATOM 803 O O . GLU A 1 104 ? -16.364 -4.790 24.870 1.00 74.38 104 GLU A O 1
ATOM 808 N N . GLU A 1 105 ? -17.919 -3.192 25.048 1.00 77.62 105 GLU A N 1
ATOM 809 C CA . GLU A 1 105 ? -17.764 -2.714 23.668 1.00 77.62 105 GLU A CA 1
ATOM 810 C C . GLU A 1 105 ? -16.388 -2.060 23.465 1.00 77.62 105 GLU A C 1
ATOM 812 O O . GLU A 1 105 ? -15.726 -2.310 22.459 1.00 77.62 105 GLU A O 1
ATOM 817 N N . LEU A 1 106 ? -15.875 -1.325 24.465 1.00 79.75 106 LEU A N 1
ATOM 818 C CA . LEU A 1 106 ? -14.502 -0.789 24.434 1.00 79.75 106 LEU A CA 1
ATOM 819 C C . LEU A 1 106 ? -13.457 -1.897 24.364 1.00 79.75 106 LEU A C 1
ATOM 821 O O . LEU A 1 106 ? -12.484 -1.793 23.614 1.00 79.75 106 LEU A O 1
ATOM 825 N N . ARG A 1 107 ? -13.654 -2.972 25.135 1.00 83.94 107 ARG A N 1
ATOM 826 C CA . ARG A 1 107 ? -12.744 -4.118 25.121 1.00 83.94 107 ARG A CA 1
ATOM 827 C C . ARG A 1 107 ? -12.733 -4.784 23.746 1.00 83.94 107 ARG A C 1
ATOM 829 O O . ARG A 1 107 ? -11.656 -5.128 23.260 1.00 83.94 107 ARG A O 1
ATOM 836 N N . GLN A 1 108 ? -13.891 -4.961 23.113 1.00 83.75 108 GLN A N 1
ATOM 837 C CA . GLN A 1 108 ? -13.955 -5.513 21.759 1.00 83.75 108 GLN A CA 1
ATOM 838 C C . GLN A 1 108 ? -13.311 -4.585 20.725 1.00 83.75 108 GLN A C 1
ATOM 840 O O . GLN A 1 108 ? -12.522 -5.059 19.908 1.00 83.75 108 GLN A O 1
ATOM 845 N N . SER A 1 109 ? -13.570 -3.278 20.784 1.00 84.81 109 SER A N 1
ATOM 846 C CA . SER A 1 109 ? -12.931 -2.298 19.899 1.00 84.81 109 SER A CA 1
ATOM 847 C C . SER A 1 109 ? -11.407 -2.343 20.017 1.00 84.81 109 SER A C 1
ATOM 849 O O . SER A 1 109 ? -10.721 -2.455 19.004 1.00 84.81 109 SER A O 1
ATOM 851 N N . LEU A 1 110 ? -10.857 -2.386 21.237 1.00 85.81 110 LEU A N 1
ATOM 852 C CA . LEU A 1 110 ? -9.411 -2.506 21.448 1.00 85.81 110 LEU A CA 1
ATOM 853 C C . LEU A 1 110 ? -8.834 -3.814 20.878 1.00 85.81 110 LEU A C 1
ATOM 855 O O . LEU A 1 110 ? -7.753 -3.799 20.292 1.00 85.81 110 LEU A O 1
ATOM 859 N N . LYS A 1 111 ? -9.551 -4.943 20.997 1.00 87.94 111 LYS A N 1
ATOM 860 C CA . LYS A 1 111 ? -9.139 -6.216 20.371 1.00 87.94 111 LYS A CA 1
ATOM 861 C C . LYS A 1 111 ? -9.088 -6.108 18.843 1.00 87.94 111 LYS A C 1
ATOM 863 O O . LYS A 1 111 ? -8.144 -6.615 18.245 1.00 87.94 111 LYS A O 1
ATOM 868 N N . ARG A 1 112 ? -10.058 -5.427 18.220 1.00 85.62 112 ARG A N 1
ATOM 869 C CA . ARG A 1 112 ? -10.080 -5.188 16.763 1.00 85.62 112 ARG A CA 1
ATOM 870 C C . ARG A 1 112 ? -8.919 -4.296 16.321 1.00 85.62 112 ARG A C 1
ATOM 872 O O . ARG A 1 112 ? -8.231 -4.640 15.366 1.00 85.62 112 ARG A O 1
ATOM 879 N N . TYR A 1 113 ? -8.639 -3.219 17.058 1.00 86.69 113 TYR A N 1
ATOM 880 C CA . TYR A 1 113 ? -7.463 -2.377 16.810 1.00 86.69 113 TYR A CA 1
ATOM 881 C C . TYR A 1 113 ? -6.152 -3.149 16.968 1.00 86.69 113 TYR A C 1
ATOM 883 O O . TYR A 1 113 ? -5.253 -2.967 16.154 1.00 86.69 113 TYR A O 1
ATOM 891 N N . ARG A 1 114 ? -6.040 -4.038 17.965 1.00 87.69 114 ARG A N 1
ATOM 892 C CA . ARG A 1 114 ? -4.861 -4.897 18.121 1.00 87.69 114 ARG A CA 1
ATOM 893 C C . ARG A 1 114 ? -4.678 -5.824 16.921 1.00 87.69 114 ARG A C 1
ATOM 895 O O . ARG A 1 114 ? -3.587 -5.863 16.376 1.00 87.69 114 ARG A O 1
ATOM 902 N N . ALA A 1 115 ? -5.726 -6.524 16.489 1.00 86.00 115 ALA A N 1
ATOM 903 C CA . ALA A 1 115 ? -5.643 -7.404 15.323 1.00 86.00 115 ALA A CA 1
ATOM 904 C C . ALA A 1 115 ? -5.254 -6.631 14.049 1.00 86.00 115 ALA A C 1
ATOM 906 O O . ALA A 1 115 ? -4.421 -7.092 13.273 1.00 86.00 115 ALA A O 1
ATOM 907 N N . PHE A 1 116 ? -5.804 -5.427 13.866 1.00 83.00 116 PHE A N 1
ATOM 908 C CA . PHE A 1 116 ? -5.430 -4.535 12.768 1.00 83.00 116 PHE A CA 1
ATOM 909 C C . PHE A 1 116 ? -3.967 -4.070 12.859 1.00 83.00 116 PHE A C 1
ATOM 911 O O . PHE A 1 116 ? -3.265 -4.042 11.853 1.00 83.00 116 PHE A O 1
ATOM 918 N N . PHE A 1 117 ? -3.489 -3.744 14.059 1.00 85.00 117 PHE A N 1
ATOM 919 C CA . PHE A 1 117 ? -2.106 -3.336 14.294 1.00 85.00 117 PHE A CA 1
ATOM 920 C C . PHE A 1 117 ? -1.113 -4.484 14.076 1.00 85.00 117 PHE A C 1
ATOM 922 O O . PHE A 1 117 ? -0.115 -4.304 13.385 1.00 85.00 117 PHE A O 1
ATOM 929 N N . ASP A 1 118 ? -1.413 -5.677 14.595 1.00 85.56 118 ASP A N 1
ATOM 930 C CA . ASP A 1 118 ? -0.614 -6.885 14.370 1.00 85.56 118 ASP A CA 1
ATOM 931 C C . ASP A 1 118 ? -0.547 -7.203 12.861 1.00 85.56 118 ASP A C 1
ATOM 933 O O . ASP A 1 118 ? 0.510 -7.563 12.347 1.00 85.56 118 ASP A O 1
ATOM 937 N N . ARG A 1 119 ? -1.641 -6.974 12.117 1.00 80.94 119 ARG A N 1
ATOM 938 C CA . ARG A 1 119 ? -1.665 -7.097 10.651 1.00 80.94 119 ARG A CA 1
ATOM 939 C C . ARG A 1 119 ? -0.787 -6.056 9.951 1.00 80.94 119 ARG A C 1
ATOM 941 O O . ARG A 1 119 ? -0.111 -6.402 8.989 1.00 80.94 119 ARG A O 1
ATOM 948 N N . LEU A 1 120 ? -0.776 -4.813 10.433 1.00 80.19 120 LEU A N 1
ATOM 949 C CA . LEU A 1 120 ? 0.064 -3.735 9.897 1.00 80.19 120 LEU A CA 1
ATOM 950 C C . LEU A 1 120 ? 1.563 -4.011 10.089 1.00 80.19 120 LEU A C 1
ATOM 952 O O . LEU A 1 120 ? 2.364 -3.556 9.283 1.00 80.19 120 LEU A O 1
ATOM 956 N N . LEU A 1 121 ? 1.941 -4.762 11.128 1.00 81.81 121 LEU A N 1
ATOM 957 C CA . LEU A 1 121 ? 3.333 -5.133 11.407 1.00 81.81 121 LEU A CA 1
ATOM 958 C C . LEU A 1 121 ? 3.777 -6.466 10.788 1.00 81.81 121 LEU A C 1
ATOM 960 O O . LEU A 1 121 ? 4.954 -6.799 10.873 1.00 81.81 121 LEU A O 1
ATOM 964 N N . SER A 1 122 ? 2.858 -7.233 10.200 1.00 74.94 122 SER A N 1
ATOM 965 C CA . SER A 1 122 ? 3.146 -8.550 9.614 1.00 74.94 122 SER A CA 1
ATOM 966 C C . SER A 1 122 ? 3.441 -8.499 8.106 1.00 74.94 122 SER A C 1
ATOM 968 O O . SER A 1 122 ? 3.472 -9.555 7.468 1.00 74.94 122 SER A O 1
ATOM 970 N N . VAL A 1 123 ? 3.598 -7.297 7.543 1.00 59.94 123 VAL A N 1
ATOM 971 C CA . VAL A 1 123 ? 3.993 -7.069 6.141 1.00 59.94 123 VAL A CA 1
ATOM 972 C C . VAL A 1 123 ? 5.442 -7.428 5.863 1.00 59.94 123 VAL A C 1
ATOM 974 O O . VAL A 1 123 ? 6.298 -7.171 6.738 1.00 59.94 123 VAL A O 1
#

pLDDT: mean 74.0, std 19.74, range [36.66, 96.75]

Foldseek 3Di:
DDDDDDDDDDPDDDDPPDPDPPPPCPPPPPPPLQPDDLDDPVVVVVLVVVLVVLVVVCVVPVVVSVVVVVVSVVVVVVSSVVSLVVVVVVLVVVVVVCPPDDPVNVVVSVVSVVSSVVNVVVD